Protein AF-A0A8T1TXN9-F1 (afdb_monomer_lite)

Secondary structure (DSSP, 8-state):
--TTEEEEE-SS--HHHHHHHHHHHHHHTTSTT----SS--EEEEEPTTPPPPPP--SS-HHHHHHHHHHHS----------STT------TTTTSS---------

Sequence (106 aa):
MDEFREQASVATLTPALAAIHQRVVNLVYINDEWVVDETSWHALRSYPGGADQAVYRDFPNFETARALLAHELVQASVFVALMNDTFLHVYPGSFGGPVEQTSRRT

pLDDT: mean 84.61, std 11.72, range [45.94, 95.19]

Foldseek 3Di:
DQPQKDKDFDQDQDPVNVVVQVVVVVVVVVDVPDDDDPRRDMDMGGHPPGDDDDDDDPDDLVRQVCCCVPPVDGDDDDDDDPDPPDDDDDDPPPSDDDDPPDDDDD

Structure (mmCIF, N/CA/C/O backbone):
data_AF-A0A8T1TXN9-F1
#
_entry.id   AF-A0A8T1TXN9-F1
#
loop_
_atom_site.group_PDB
_atom_site.id
_atom_site.type_symbol
_atom_site.label_atom_id
_atom_site.label_alt_id
_atom_site.label_comp_id
_atom_site.label_asym_id
_atom_site.label_entity_id
_atom_site.label_seq_id
_atom_site.pdbx_PDB_ins_code
_atom_site.Cartn_x
_atom_site.Cartn_y
_atom_site.Cartn_z
_atom_site.occupancy
_atom_site.B_iso_or_equiv
_atom_site.auth_seq_id
_atom_site.auth_comp_id
_atom_site.auth_asym_id
_atom_site.auth_atom_id
_atom_site.pdbx_PDB_model_num
ATOM 1 N N . MET A 1 1 ? 1.131 15.008 -16.755 1.00 62.56 1 MET A N 1
ATOM 2 C CA . MET A 1 1 ? 1.233 13.537 -16.743 1.00 62.56 1 MET A CA 1
ATOM 3 C C . MET A 1 1 ? 2.633 13.231 -16.261 1.00 62.56 1 MET A C 1
ATOM 5 O O . MET A 1 1 ? 3.551 13.870 -16.753 1.00 62.56 1 MET A O 1
ATOM 9 N N . ASP A 1 2 ? 2.775 12.405 -15.233 1.00 80.62 2 ASP A N 1
ATOM 10 C CA . ASP A 1 2 ? 4.084 12.020 -14.704 1.00 80.62 2 ASP A CA 1
ATOM 11 C C . ASP A 1 2 ? 4.666 10.949 -15.633 1.00 80.62 2 ASP A C 1
ATOM 13 O O . ASP A 1 2 ? 4.191 9.820 -15.642 1.00 80.62 2 ASP A O 1
ATOM 17 N N . GLU A 1 3 ? 5.608 11.326 -16.497 1.00 88.06 3 GLU A N 1
ATOM 18 C CA . GLU A 1 3 ? 6.165 10.423 -17.519 1.00 88.06 3 GLU A CA 1
ATOM 19 C C . GLU A 1 3 ? 7.009 9.290 -16.921 1.00 88.06 3 GLU A C 1
ATOM 21 O O . GLU A 1 3 ? 7.243 8.276 -17.576 1.00 88.06 3 GLU A O 1
ATOM 26 N N . PHE A 1 4 ? 7.414 9.432 -15.657 1.00 89.19 4 PHE A N 1
ATOM 27 C CA . PHE A 1 4 ? 8.189 8.434 -14.933 1.00 89.19 4 PHE A CA 1
ATOM 28 C C . PHE A 1 4 ? 7.320 7.543 -14.049 1.00 89.19 4 PHE A C 1
ATOM 30 O O . PHE A 1 4 ? 7.856 6.726 -13.298 1.00 89.19 4 PHE A O 1
ATOM 37 N N . ARG A 1 5 ? 5.989 7.659 -14.127 1.00 88.81 5 ARG A N 1
ATOM 38 C CA . ARG A 1 5 ? 5.086 6.871 -13.294 1.00 88.81 5 ARG A CA 1
ATOM 39 C C . ARG A 1 5 ? 3.811 6.465 -14.013 1.00 88.81 5 ARG A C 1
ATOM 41 O O . ARG A 1 5 ? 3.035 7.290 -14.486 1.00 88.81 5 ARG A O 1
ATOM 48 N N . GLU A 1 6 ? 3.542 5.171 -13.976 1.00 91.25 6 GLU A N 1
ATOM 49 C CA . GLU A 1 6 ? 2.276 4.585 -14.391 1.00 91.25 6 GLU A CA 1
ATOM 50 C C . GLU A 1 6 ? 1.476 4.130 -13.173 1.00 91.25 6 GLU A C 1
ATOM 52 O O . GLU A 1 6 ? 2.009 3.540 -12.230 1.00 91.25 6 GLU A O 1
ATOM 57 N N . GLN A 1 7 ? 0.171 4.381 -13.223 1.00 92.25 7 GLN A N 1
ATOM 58 C CA . GLN A 1 7 ? -0.786 3.894 -12.243 1.00 92.25 7 GLN A CA 1
ATOM 59 C C . GLN A 1 7 ? -2.019 3.357 -12.960 1.00 92.25 7 GLN A C 1
ATOM 61 O O . GLN A 1 7 ? -2.552 4.006 -13.861 1.00 92.25 7 GLN A O 1
ATOM 66 N N . ALA A 1 8 ? -2.494 2.195 -12.526 1.00 92.31 8 ALA A N 1
ATOM 67 C CA . ALA A 1 8 ? -3.721 1.593 -13.026 1.00 92.31 8 ALA A CA 1
ATOM 68 C C . ALA A 1 8 ? -4.531 0.987 -11.878 1.00 92.31 8 ALA A C 1
ATOM 70 O O . ALA A 1 8 ? -3.988 0.285 -11.025 1.00 92.31 8 ALA A O 1
ATOM 71 N N . SER A 1 9 ? -5.838 1.241 -11.867 1.00 93.94 9 SER A N 1
ATOM 72 C CA . SER A 1 9 ? -6.765 0.531 -10.984 1.00 93.94 9 SER A CA 1
ATOM 73 C C . SER A 1 9 ? -6.961 -0.901 -11.470 1.00 93.94 9 SER A C 1
ATOM 75 O O . SER A 1 9 ? -7.144 -1.145 -12.665 1.00 93.94 9 SER A O 1
ATOM 77 N N . VAL A 1 10 ? -6.952 -1.849 -10.541 1.00 91.62 10 VAL A N 1
ATOM 78 C CA . VAL A 1 10 ? -7.195 -3.262 -10.821 1.00 91.62 10 VAL A CA 1
ATOM 79 C C . VAL A 1 10 ? -8.685 -3.534 -10.648 1.00 91.62 10 VAL A C 1
ATOM 81 O O . VAL A 1 10 ? -9.175 -3.666 -9.536 1.00 91.62 10 VAL A O 1
ATOM 84 N N . ALA A 1 11 ? -9.413 -3.632 -11.759 1.00 88.12 11 ALA A N 1
ATOM 85 C CA . ALA A 1 11 ? -10.855 -3.897 -11.728 1.00 88.12 11 ALA A CA 1
ATOM 86 C C . ALA A 1 11 ? -11.205 -5.364 -11.416 1.00 88.12 11 ALA A C 1
ATOM 88 O O . ALA A 1 11 ? -12.323 -5.672 -11.014 1.00 88.12 11 ALA A O 1
ATOM 89 N N . THR A 1 12 ? -10.281 -6.296 -11.656 1.00 89.25 12 THR A N 1
ATOM 90 C CA . THR A 1 12 ? -10.494 -7.727 -11.410 1.00 89.25 12 THR A CA 1
ATOM 91 C C . THR A 1 12 ? -9.187 -8.369 -10.978 1.00 89.25 12 THR A C 1
ATOM 93 O O . THR A 1 12 ? -8.160 -8.213 -11.643 1.00 89.25 12 THR A O 1
ATOM 96 N N . LEU A 1 13 ? -9.225 -9.105 -9.868 1.00 89.56 13 LEU A N 1
ATOM 97 C CA . LEU A 1 13 ? -8.052 -9.790 -9.345 1.00 89.56 13 LEU A CA 1
ATOM 98 C C . LEU A 1 13 ? -7.686 -10.972 -10.248 1.00 89.56 13 LEU A C 1
ATOM 100 O O . LEU A 1 13 ? -8.438 -11.933 -10.405 1.00 89.56 13 LEU A O 1
ATOM 104 N N . THR A 1 14 ? -6.492 -10.9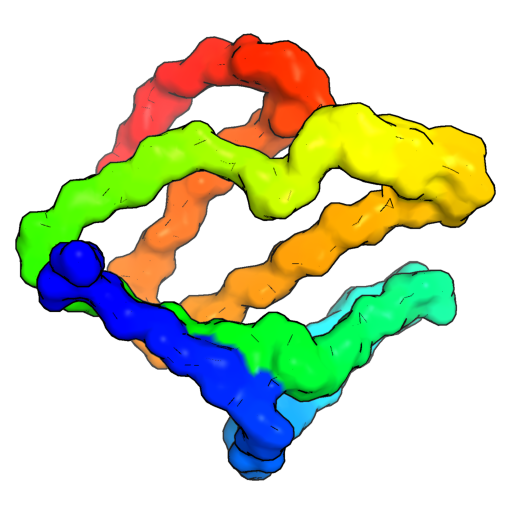12 -10.831 1.00 91.38 14 THR A N 1
ATOM 105 C CA . THR A 1 14 ? -5.877 -12.080 -11.468 1.00 91.38 14 THR A CA 1
ATOM 106 C C . THR A 1 14 ? -5.534 -13.127 -10.401 1.00 91.38 14 THR A C 1
ATOM 108 O O . THR A 1 14 ? -5.392 -12.771 -9.230 1.00 91.38 14 THR A O 1
ATOM 111 N N . PRO A 1 15 ? -5.316 -14.408 -10.754 1.00 95.19 15 PRO A N 1
ATOM 112 C CA . PRO A 1 15 ? -4.969 -15.436 -9.766 1.00 95.19 15 PRO A CA 1
ATOM 113 C C . PRO A 1 15 ? -3.760 -15.078 -8.887 1.00 95.19 15 PRO A C 1
ATOM 115 O O . PRO A 1 15 ? -3.749 -15.365 -7.692 1.00 95.19 15 PRO A O 1
ATOM 118 N N . ALA A 1 16 ? -2.756 -14.405 -9.459 1.00 91.94 16 ALA A N 1
ATOM 119 C CA . ALA A 1 16 ? -1.588 -13.946 -8.714 1.00 91.94 16 ALA A CA 1
ATOM 120 C C . ALA A 1 16 ? -1.944 -12.845 -7.699 1.00 91.94 16 ALA A C 1
ATOM 122 O O . ALA A 1 16 ? -1.537 -12.923 -6.540 1.00 91.94 16 ALA A O 1
ATOM 123 N N . LEU A 1 17 ? -2.739 -11.849 -8.107 1.00 92.25 17 LEU A N 1
ATOM 124 C CA . LEU A 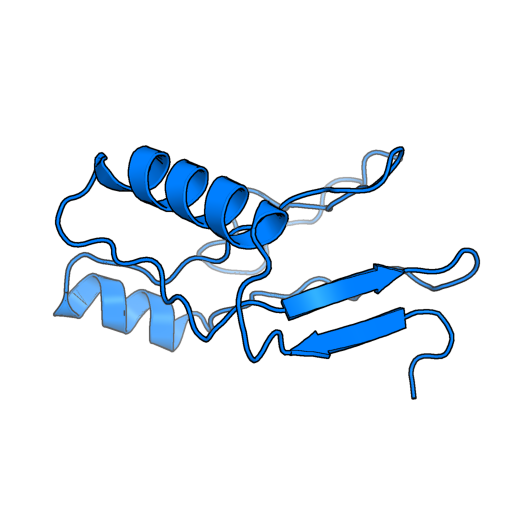1 17 ? -3.189 -10.781 -7.211 1.00 92.25 17 LEU A CA 1
ATOM 125 C C . LEU A 1 17 ? -4.161 -11.296 -6.147 1.00 92.25 17 LEU A C 1
ATOM 127 O O . LEU A 1 17 ? -4.062 -10.875 -5.003 1.00 92.25 17 LEU A O 1
ATOM 131 N N . ALA A 1 18 ? -5.023 -12.259 -6.475 1.00 94.44 18 ALA A N 1
ATOM 132 C CA . ALA A 1 18 ? -5.895 -12.918 -5.505 1.00 94.44 18 ALA A CA 1
ATOM 133 C C . ALA A 1 18 ? -5.086 -13.653 -4.419 1.00 94.44 18 ALA A C 1
ATOM 135 O O . ALA A 1 18 ? -5.410 -13.572 -3.235 1.00 94.44 18 ALA A O 1
ATOM 136 N N . ALA A 1 19 ? -3.983 -14.314 -4.789 1.00 95.12 19 ALA A N 1
ATOM 137 C CA . ALA A 1 19 ? -3.094 -14.952 -3.819 1.00 95.12 19 ALA A CA 1
ATOM 138 C C . ALA A 1 19 ? -2.391 -13.933 -2.902 1.00 95.12 19 ALA A C 1
ATOM 140 O O . ALA A 1 19 ? -2.216 -14.198 -1.712 1.00 95.12 19 ALA A O 1
ATOM 141 N N . ILE A 1 20 ? -1.994 -12.772 -3.434 1.00 94.50 20 ILE A N 1
ATOM 142 C CA . ILE A 1 20 ? -1.442 -11.665 -2.636 1.00 94.50 20 ILE A CA 1
ATOM 143 C C . ILE A 1 20 ? -2.518 -11.102 -1.705 1.00 94.50 20 ILE A C 1
ATOM 145 O O . ILE A 1 20 ? -2.274 -10.990 -0.506 1.00 94.50 20 ILE A O 1
ATOM 149 N N . HIS A 1 21 ? -3.710 -10.820 -2.230 1.00 94.69 21 HIS A N 1
ATOM 150 C CA . HIS A 1 21 ? -4.854 -10.333 -1.466 1.00 94.69 21 HIS A CA 1
ATOM 151 C C . HIS A 1 21 ? -5.142 -11.245 -0.270 1.00 94.69 21 HIS A C 1
ATOM 153 O O . HIS A 1 21 ? -5.158 -10.776 0.865 1.00 94.69 21 HIS A O 1
ATOM 159 N N . GLN A 1 22 ? -5.247 -12.560 -0.488 1.00 95.12 22 GLN A N 1
ATOM 160 C CA . GLN A 1 22 ? -5.504 -13.511 0.594 1.00 95.12 22 GLN A CA 1
ATOM 161 C C . GLN A 1 22 ? -4.396 -13.511 1.656 1.00 95.12 22 GLN A C 1
ATOM 163 O O . GLN A 1 22 ? -4.675 -13.649 2.846 1.00 95.12 22 GLN A O 1
ATOM 168 N N . ARG A 1 23 ? -3.128 -13.340 1.257 1.00 95.12 23 ARG A N 1
ATOM 169 C CA . ARG A 1 23 ? -2.018 -13.211 2.216 1.00 95.12 23 ARG A CA 1
ATOM 170 C C . ARG A 1 23 ? -2.148 -11.947 3.062 1.00 95.12 23 ARG A C 1
ATOM 172 O O . ARG A 1 23 ? -1.885 -12.018 4.258 1.00 95.12 23 ARG A O 1
ATOM 179 N N . VAL A 1 24 ? -2.555 -10.827 2.463 1.00 94.12 24 VAL A N 1
ATOM 180 C CA . VAL A 1 24 ? -2.791 -9.570 3.188 1.00 94.12 24 VAL A CA 1
ATOM 181 C C . VAL A 1 24 ? -3.976 -9.714 4.140 1.00 94.12 24 VAL A C 1
ATOM 183 O O . VAL A 1 24 ? -3.819 -9.392 5.312 1.00 94.12 24 VAL A O 1
ATOM 186 N N . VAL A 1 25 ? -5.103 -10.279 3.689 1.00 94.00 25 VAL A N 1
ATOM 187 C CA . VAL A 1 25 ? -6.275 -10.581 4.535 1.00 94.00 25 VAL A CA 1
ATOM 188 C C . VAL A 1 25 ? -5.870 -11.405 5.754 1.00 94.00 25 VAL A C 1
ATOM 190 O O . VAL A 1 25 ? -6.162 -11.028 6.884 1.00 94.00 25 VAL A O 1
ATOM 193 N N . ASN A 1 26 ? -5.125 -12.491 5.544 1.00 94.00 26 ASN A N 1
ATOM 194 C CA . ASN A 1 26 ? -4.677 -13.350 6.639 1.00 94.00 26 ASN A CA 1
ATOM 195 C C . ASN A 1 26 ? -3.740 -12.621 7.618 1.00 94.00 26 ASN A C 1
ATOM 197 O O . ASN A 1 26 ? -3.732 -12.945 8.801 1.00 94.00 26 ASN A O 1
ATOM 201 N N . LEU A 1 27 ? -2.937 -11.667 7.135 1.00 91.75 27 LEU A N 1
ATOM 202 C CA . LEU A 1 27 ? -2.030 -10.882 7.972 1.00 91.75 27 LEU A CA 1
ATOM 203 C C . LEU A 1 27 ? -2.791 -9.870 8.830 1.00 91.75 27 LEU A C 1
ATOM 205 O O . LEU A 1 27 ? -2.455 -9.699 9.999 1.00 91.75 27 LEU A O 1
ATOM 209 N N . VAL A 1 28 ? -3.808 -9.212 8.270 1.00 90.81 28 VAL A N 1
ATOM 210 C CA . VAL A 1 28 ? -4.592 -8.207 9.004 1.00 90.81 28 VAL A CA 1
ATOM 211 C C . VAL A 1 28 ? -5.650 -8.811 9.921 1.00 90.81 28 VAL A C 1
ATOM 213 O O . VAL A 1 28 ? -6.101 -8.125 10.829 1.00 90.81 28 VAL A O 1
ATOM 216 N N . TYR A 1 29 ? -5.959 -10.105 9.774 1.00 87.75 29 TYR A N 1
ATOM 217 C CA . TYR A 1 29 ? -6.890 -10.848 10.637 1.00 87.75 29 TYR A CA 1
ATOM 218 C C . TYR A 1 29 ? -6.473 -10.904 12.122 1.00 87.75 29 TYR A C 1
ATOM 220 O O . TYR A 1 29 ? -7.204 -11.413 12.965 1.00 87.75 29 TYR A O 1
ATOM 228 N N . ILE A 1 30 ? -5.299 -10.370 12.475 1.00 86.31 30 ILE A N 1
ATOM 229 C CA . ILE A 1 30 ? -4.940 -10.081 13.871 1.00 86.31 30 ILE A CA 1
ATOM 230 C C . ILE A 1 30 ? -5.924 -9.110 14.550 1.00 86.31 30 ILE A C 1
ATOM 232 O O . ILE A 1 30 ? -5.973 -9.071 15.777 1.00 86.31 30 ILE A O 1
ATOM 236 N N . ASN A 1 31 ? -6.673 -8.333 13.763 1.00 87.12 31 ASN A N 1
ATOM 237 C CA . ASN A 1 31 ? -7.788 -7.501 14.187 1.00 87.12 31 ASN A CA 1
ATOM 238 C C . ASN A 1 31 ? -9.013 -7.892 13.340 1.00 87.12 31 ASN A C 1
ATOM 240 O O . ASN A 1 31 ? -8.976 -7.811 12.113 1.00 87.12 31 ASN A O 1
ATOM 244 N N . ASP A 1 32 ? -10.078 -8.349 13.991 1.00 88.00 32 ASP A N 1
ATOM 245 C CA . ASP A 1 32 ? -11.307 -8.850 13.367 1.00 88.00 32 ASP A CA 1
ATOM 246 C C . ASP A 1 32 ? -12.186 -7.747 12.762 1.00 88.00 32 ASP A C 1
ATOM 248 O O . ASP A 1 32 ? -13.049 -8.031 11.930 1.00 88.00 32 ASP A O 1
ATOM 252 N N . GLU A 1 33 ? -11.935 -6.489 13.116 1.00 89.81 33 GLU A N 1
ATOM 253 C CA . GLU A 1 33 ? -12.610 -5.325 12.544 1.00 89.81 33 GLU A CA 1
ATOM 254 C C . GLU A 1 33 ? -11.921 -4.808 11.271 1.00 89.81 33 GLU A C 1
ATOM 256 O O . GLU A 1 33 ? -12.492 -3.998 10.535 1.00 89.81 33 GLU A O 1
ATOM 261 N N . TRP A 1 34 ? -10.694 -5.256 10.979 1.00 90.00 34 TRP A N 1
ATOM 262 C CA . TRP A 1 34 ? -9.978 -4.845 9.774 1.00 90.00 34 TRP A CA 1
ATOM 263 C C . TRP A 1 34 ? -10.488 -5.595 8.546 1.00 90.00 34 TRP A C 1
ATOM 265 O O . TRP A 1 34 ? -10.504 -6.823 8.487 1.00 90.00 34 TRP A O 1
ATOM 275 N N . VAL A 1 35 ? -10.834 -4.831 7.510 1.00 89.56 35 VAL A N 1
ATOM 276 C CA . VAL A 1 35 ? -11.298 -5.355 6.223 1.00 89.56 35 VAL A CA 1
ATOM 277 C C . VAL A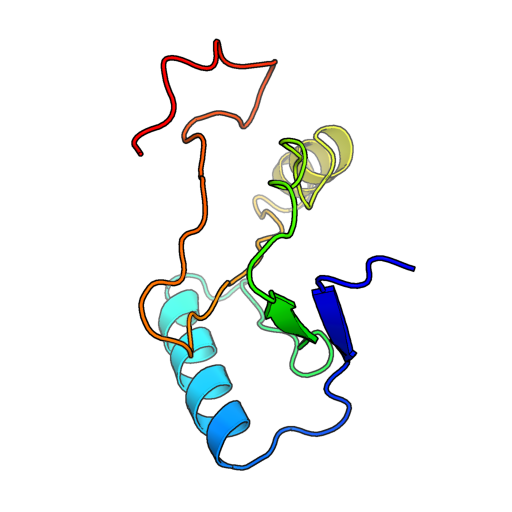 1 35 ? -10.362 -4.885 5.118 1.00 89.56 35 VAL A C 1
ATOM 279 O O . VAL A 1 35 ? -10.047 -3.700 5.015 1.00 89.56 35 VAL A O 1
ATOM 282 N N . VAL A 1 36 ? -9.930 -5.819 4.271 1.00 91.56 36 VAL A N 1
ATOM 283 C CA . VAL A 1 36 ? -9.187 -5.506 3.046 1.00 91.56 36 VAL A CA 1
ATOM 284 C C . VAL A 1 36 ? -10.183 -5.399 1.904 1.00 91.56 36 VAL A C 1
ATOM 286 O O . VAL A 1 36 ? -10.812 -6.386 1.532 1.00 91.56 36 VAL A O 1
ATOM 289 N N . ASP A 1 37 ? -10.314 -4.209 1.333 1.00 89.38 37 ASP A N 1
ATOM 290 C CA . ASP A 1 37 ? -11.170 -3.994 0.171 1.00 89.38 37 ASP A CA 1
ATOM 291 C C . ASP A 1 37 ? -10.533 -4.614 -1.088 1.00 89.38 37 ASP A C 1
ATOM 293 O O . ASP A 1 37 ? -9.395 -4.316 -1.461 1.00 89.38 37 ASP A O 1
ATOM 297 N N . GLU A 1 38 ? -11.264 -5.512 -1.745 1.00 85.94 38 GLU A N 1
ATOM 298 C CA . GLU A 1 38 ? -10.835 -6.182 -2.976 1.00 85.94 38 GLU A CA 1
ATOM 299 C C . GLU A 1 38 ? -10.870 -5.268 -4.209 1.00 85.94 38 GLU A C 1
ATOM 301 O O . GLU A 1 38 ? -10.212 -5.559 -5.209 1.00 85.94 38 GLU A O 1
ATOM 306 N N . THR A 1 39 ? -11.583 -4.142 -4.136 1.00 87.50 39 THR A N 1
ATOM 307 C CA . THR A 1 39 ? -11.786 -3.205 -5.250 1.00 87.50 39 THR A CA 1
ATOM 308 C C . THR A 1 39 ? -10.808 -2.028 -5.255 1.00 87.50 39 THR A C 1
ATOM 310 O O . THR A 1 39 ? -10.712 -1.309 -6.249 1.00 87.50 39 THR A O 1
ATOM 313 N N . SER A 1 40 ? -10.036 -1.851 -4.180 1.00 89.56 40 SER A N 1
ATOM 314 C CA . SER A 1 40 ? -9.123 -0.714 -3.985 1.00 89.56 40 SER A CA 1
ATOM 315 C C . SER A 1 40 ? -7.673 -0.990 -4.406 1.00 89.56 40 SER A C 1
ATOM 317 O O . SER A 1 40 ? -6.755 -0.238 -4.072 1.00 89.56 40 SER A O 1
ATOM 319 N N . TRP A 1 41 ? -7.435 -2.064 -5.163 1.00 93.44 41 TRP A N 1
ATOM 320 C CA . TRP A 1 41 ? -6.092 -2.401 -5.628 1.00 93.44 41 TRP A CA 1
ATOM 321 C C . TRP A 1 41 ? -5.642 -1.491 -6.770 1.00 93.44 41 TRP A C 1
ATOM 323 O O . TRP A 1 41 ? -6.298 -1.369 -7.808 1.00 93.44 41 TRP A O 1
ATOM 333 N N . HIS A 1 42 ? -4.452 -0.918 -6.608 1.00 93.38 42 HIS A N 1
ATOM 334 C CA . HIS A 1 42 ? -3.780 -0.137 -7.637 1.00 93.38 42 HIS A CA 1
ATOM 335 C C . HIS A 1 42 ? -2.413 -0.738 -7.945 1.00 93.38 42 HIS A C 1
ATOM 337 O O . HIS A 1 42 ? -1.619 -1.018 -7.048 1.00 93.38 42 HIS A O 1
ATOM 343 N N . ALA A 1 43 ? -2.128 -0.915 -9.232 1.00 92.50 43 ALA A N 1
ATOM 344 C CA . ALA A 1 43 ? -0.792 -1.217 -9.709 1.00 92.50 43 ALA A CA 1
ATOM 345 C C . ALA A 1 43 ? -0.046 0.097 -9.941 1.00 92.50 43 ALA A C 1
ATOM 347 O O . ALA A 1 43 ? -0.560 1.002 -10.601 1.00 92.50 43 ALA A O 1
ATOM 348 N N . LEU A 1 44 ? 1.165 0.180 -9.400 1.00 92.00 44 LEU A N 1
ATOM 349 C CA . LEU A 1 44 ? 2.061 1.318 -9.546 1.00 92.00 44 LEU A CA 1
ATOM 350 C C . LEU A 1 44 ? 3.364 0.836 -10.169 1.00 92.00 44 LEU A C 1
ATOM 352 O O . LEU A 1 44 ? 3.919 -0.182 -9.748 1.00 92.00 44 LEU A O 1
ATOM 356 N N . ARG A 1 45 ? 3.863 1.583 -11.150 1.00 90.44 45 ARG A N 1
ATOM 357 C CA . ARG A 1 45 ? 5.177 1.357 -11.743 1.00 90.44 45 ARG A CA 1
ATOM 358 C C . ARG A 1 45 ? 5.920 2.677 -11.857 1.00 90.44 45 ARG A C 1
ATOM 360 O O . ARG A 1 45 ? 5.432 3.604 -12.496 1.00 90.44 45 ARG A O 1
ATOM 367 N N . SER A 1 46 ? 7.113 2.724 -11.275 1.00 87.81 46 SER A N 1
ATOM 368 C CA . SER A 1 46 ? 8.038 3.850 -11.405 1.00 87.81 46 SER A CA 1
ATOM 369 C C . SER A 1 46 ? 9.138 3.508 -12.408 1.00 87.81 46 SER A C 1
ATOM 371 O O . SER A 1 46 ? 9.680 2.401 -12.392 1.00 87.81 46 SER A O 1
ATOM 373 N N . TYR A 1 47 ? 9.471 4.455 -13.278 1.00 87.00 47 TYR A N 1
ATOM 374 C CA . TYR A 1 47 ? 10.556 4.356 -14.248 1.00 87.00 47 TYR A CA 1
ATOM 375 C C . TYR A 1 47 ? 11.800 5.120 -13.767 1.00 87.00 47 TYR A C 1
ATOM 377 O O . TYR A 1 47 ? 11.676 6.114 -13.047 1.00 87.00 47 TYR A O 1
ATOM 385 N N . PRO A 1 48 ? 13.012 4.692 -14.169 1.00 86.06 48 PRO A N 1
ATOM 386 C CA . PRO A 1 48 ? 14.238 5.421 -13.855 1.00 86.06 48 PRO A CA 1
ATOM 387 C C . PRO A 1 48 ? 14.212 6.864 -14.376 1.00 86.06 48 PRO A C 1
ATOM 389 O O . PRO A 1 48 ? 13.704 7.122 -15.464 1.00 86.06 48 PRO A O 1
ATOM 392 N N . GLY A 1 49 ? 14.820 7.786 -13.625 1.00 86.19 49 GLY A N 1
ATOM 393 C CA . GLY A 1 49 ? 14.919 9.206 -13.991 1.00 86.19 49 GLY A CA 1
ATOM 394 C C . GLY A 1 49 ? 13.826 10.101 -13.400 1.00 86.19 49 GLY A C 1
ATOM 395 O O . GLY A 1 49 ? 13.954 11.321 -13.473 1.00 86.19 49 GLY A O 1
ATOM 396 N N . GLY A 1 50 ? 12.803 9.515 -12.767 1.00 84.75 50 GLY A N 1
ATOM 397 C CA . GLY A 1 50 ? 11.789 10.257 -12.021 1.00 84.75 50 GLY A CA 1
ATOM 398 C C . GLY A 1 50 ? 12.333 10.881 -10.736 1.00 84.75 50 GLY A C 1
ATOM 399 O O . GLY A 1 50 ? 13.231 10.337 -10.094 1.00 84.75 50 GLY A O 1
ATOM 400 N N . ALA A 1 51 ? 11.771 12.027 -10.356 1.00 85.31 51 ALA A N 1
ATOM 401 C CA . ALA A 1 51 ? 12.036 12.635 -9.058 1.00 85.31 51 ALA A CA 1
ATOM 402 C C . ALA A 1 51 ? 11.278 11.898 -7.943 1.00 85.31 51 ALA A C 1
ATOM 404 O O . ALA A 1 51 ? 10.182 11.379 -8.163 1.00 85.31 51 ALA A O 1
ATOM 405 N N . ASP A 1 52 ? 11.831 11.916 -6.728 1.00 84.69 52 ASP A N 1
ATOM 406 C CA . ASP A 1 52 ? 11.125 11.406 -5.553 1.00 84.69 52 ASP A CA 1
ATOM 407 C C . ASP A 1 52 ? 9.801 12.147 -5.352 1.00 84.69 52 ASP A C 1
ATOM 409 O O . ASP A 1 52 ? 9.726 13.376 -5.471 1.00 84.69 52 ASP A O 1
ATOM 413 N N . GLN A 1 53 ? 8.760 11.410 -4.961 1.00 84.94 53 GLN A N 1
ATOM 414 C CA . GLN A 1 53 ? 7.523 12.040 -4.520 1.00 84.94 53 GLN A CA 1
ATOM 415 C C . GLN A 1 53 ? 7.775 12.894 -3.270 1.00 84.94 53 GLN A C 1
ATOM 417 O O . GLN A 1 53 ? 8.506 12.502 -2.356 1.00 84.94 53 GLN A O 1
ATOM 422 N N . ALA A 1 54 ? 7.125 14.060 -3.212 1.00 86.56 54 ALA A N 1
ATOM 423 C CA . ALA A 1 54 ? 7.080 14.853 -1.991 1.00 86.56 54 ALA A CA 1
ATOM 424 C C . ALA A 1 54 ? 6.482 14.020 -0.849 1.00 86.56 54 ALA A C 1
ATOM 426 O O . ALA A 1 54 ? 5.576 13.221 -1.072 1.00 86.56 54 ALA A O 1
ATOM 427 N N . VAL A 1 55 ? 6.974 14.220 0.374 1.00 87.00 55 VAL A N 1
ATOM 428 C CA . VAL A 1 55 ? 6.469 13.504 1.552 1.00 87.00 55 VAL A CA 1
ATOM 429 C C . VAL A 1 55 ? 5.007 13.878 1.788 1.00 87.00 55 VAL A C 1
ATOM 431 O O . VAL A 1 55 ? 4.676 15.059 1.890 1.00 87.00 55 VAL A O 1
ATOM 434 N N . TYR A 1 56 ? 4.141 12.873 1.906 1.00 87.00 56 TYR A N 1
ATOM 435 C CA . TYR A 1 56 ? 2.714 13.048 2.160 1.00 87.00 56 TYR A CA 1
ATOM 436 C C . TYR A 1 56 ? 2.171 11.931 3.058 1.00 87.00 56 TYR A C 1
ATOM 438 O O . TYR A 1 56 ? 2.882 10.983 3.395 1.00 87.00 56 TYR A O 1
ATOM 446 N N . ARG A 1 57 ? 0.915 12.084 3.484 1.00 86.06 57 ARG A N 1
ATOM 447 C CA . ARG A 1 57 ? 0.134 11.053 4.175 1.00 86.06 57 ARG A CA 1
ATOM 448 C C . ARG A 1 57 ? -1.038 10.688 3.278 1.00 86.06 57 ARG A C 1
ATOM 450 O O . ARG A 1 57 ? -1.682 11.597 2.758 1.00 86.06 57 ARG A O 1
ATOM 457 N N . ASP A 1 58 ? -1.319 9.397 3.147 1.00 88.31 58 ASP A N 1
ATOM 458 C CA . ASP A 1 58 ? -2.472 8.918 2.373 1.00 88.31 58 ASP A CA 1
ATOM 459 C C . ASP A 1 58 ? -3.793 9.389 2.998 1.00 88.31 58 ASP A C 1
ATOM 461 O O . ASP A 1 58 ? -4.716 9.774 2.286 1.00 88.31 58 ASP A O 1
ATOM 465 N N . PHE A 1 59 ? -3.845 9.427 4.335 1.00 87.94 59 PHE A N 1
ATOM 466 C CA . PHE A 1 59 ? -5.013 9.849 5.106 1.00 87.94 59 PHE A CA 1
ATOM 467 C C . PHE A 1 59 ? -4.732 11.164 5.857 1.00 87.94 59 PHE A C 1
ATOM 469 O O . PHE A 1 59 ? -3.738 11.258 6.592 1.00 87.94 59 PHE A O 1
ATOM 476 N N . PRO A 1 60 ? -5.584 12.194 5.708 1.00 85.50 60 PRO A N 1
ATOM 477 C CA . PRO A 1 60 ? -5.475 13.442 6.456 1.00 85.50 60 PRO A CA 1
ATOM 478 C C . PRO A 1 60 ? -5.613 13.253 7.973 1.00 85.50 60 PRO A C 1
ATOM 480 O O . PRO A 1 60 ? -6.424 12.463 8.449 1.00 85.50 60 PRO A O 1
ATOM 483 N N . ASN A 1 61 ? -4.913 14.080 8.758 1.00 85.19 61 ASN A N 1
ATOM 484 C CA . ASN A 1 61 ? -4.908 13.994 10.230 1.00 85.19 61 ASN A CA 1
ATOM 485 C C . ASN A 1 61 ? -6.300 14.051 10.852 1.00 85.19 61 ASN A C 1
ATOM 487 O O . ASN A 1 61 ? -6.571 13.355 11.825 1.00 85.19 61 ASN A O 1
ATOM 491 N N . PHE A 1 62 ? -7.163 14.909 10.308 1.00 86.06 62 PHE A N 1
ATOM 492 C CA . PHE A 1 62 ? -8.523 15.057 10.803 1.00 86.06 62 PHE A CA 1
ATOM 493 C C . PHE A 1 62 ? -9.339 13.777 10.592 1.00 86.06 62 PHE A C 1
ATOM 495 O O . PHE A 1 62 ? -10.063 13.363 11.492 1.00 86.06 62 PHE A O 1
ATOM 502 N N . GLU A 1 63 ? -9.191 13.128 9.435 1.00 85.75 63 GLU A N 1
ATOM 503 C CA . GLU A 1 63 ? -9.887 11.879 9.123 1.00 85.75 63 GLU A CA 1
ATOM 504 C C . GLU A 1 63 ? -9.388 10.741 10.010 1.00 85.75 63 GLU A C 1
ATOM 506 O O . GLU A 1 63 ? -10.205 10.063 10.631 1.00 85.75 63 GLU A O 1
ATOM 511 N N . THR A 1 64 ? -8.068 10.612 10.172 1.00 86.56 64 THR A N 1
ATOM 512 C CA . THR A 1 64 ? -7.457 9.615 11.060 1.00 86.56 64 THR A CA 1
ATOM 513 C C . THR A 1 64 ? -7.866 9.820 12.518 1.00 86.56 64 THR A C 1
ATOM 515 O O . THR A 1 64 ? -8.261 8.867 13.182 1.00 86.56 64 THR A O 1
ATOM 518 N N . ALA A 1 65 ? -7.825 11.057 13.028 1.00 87.50 65 ALA A N 1
ATOM 519 C CA . ALA A 1 65 ? -8.226 11.359 14.403 1.00 87.50 65 ALA A CA 1
ATOM 520 C C . ALA A 1 65 ? -9.719 11.097 14.632 1.00 87.50 65 ALA A C 1
ATOM 522 O O . ALA A 1 65 ? -10.098 10.548 15.663 1.00 87.50 65 ALA A O 1
ATOM 523 N N . ARG A 1 66 ? -10.572 11.455 13.664 1.00 88.56 66 ARG A N 1
ATOM 524 C CA . ARG A 1 66 ? -12.008 11.172 13.727 1.00 88.56 66 ARG A CA 1
ATOM 525 C C . ARG A 1 66 ? -12.278 9.669 13.731 1.00 88.56 66 ARG A C 1
ATOM 527 O O . ARG A 1 66 ? -13.081 9.229 14.543 1.00 88.56 66 ARG A O 1
ATOM 534 N N . ALA A 1 67 ? -11.626 8.905 12.854 1.00 87.00 67 ALA A N 1
ATOM 535 C CA . ALA A 1 67 ? -11.776 7.452 12.795 1.00 87.00 67 ALA A CA 1
ATOM 536 C C . ALA A 1 67 ? -11.356 6.801 14.119 1.00 87.00 67 ALA A C 1
ATOM 538 O O . ALA A 1 67 ? -12.117 6.021 14.684 1.00 87.00 67 ALA A O 1
ATOM 539 N N . LEU A 1 68 ? -10.219 7.227 14.677 1.00 87.69 68 LEU A N 1
ATOM 540 C CA . LEU A 1 68 ? -9.729 6.721 15.954 1.00 87.69 68 LEU A CA 1
ATOM 541 C C . LEU A 1 68 ? -10.685 7.040 17.115 1.00 87.69 68 LEU A C 1
ATOM 543 O O . LEU A 1 68 ? -10.951 6.176 17.938 1.00 87.69 68 LEU A O 1
ATOM 547 N N . LEU A 1 69 ? -11.221 8.263 17.186 1.00 89.94 69 LEU A N 1
ATOM 548 C CA . LEU A 1 69 ? -12.134 8.665 18.265 1.00 89.94 69 LEU A CA 1
ATOM 549 C C . LEU A 1 69 ? -13.525 8.030 18.155 1.00 89.94 69 LEU A C 1
ATOM 551 O O . LEU A 1 69 ? -14.168 7.804 19.175 1.00 89.94 69 LEU A O 1
ATOM 555 N N . ALA A 1 70 ? -14.018 7.811 16.935 1.00 90.19 70 ALA A N 1
ATOM 556 C CA . ALA A 1 70 ? -15.370 7.304 16.703 1.00 90.19 70 ALA A CA 1
ATOM 557 C C . ALA A 1 70 ? -15.443 5.773 16.652 1.00 90.19 70 ALA A C 1
ATOM 559 O O . ALA A 1 70 ? -16.486 5.209 16.979 1.00 90.19 70 ALA A O 1
ATOM 560 N N . HIS A 1 71 ? -14.370 5.119 16.207 1.00 86.62 71 HIS A N 1
ATOM 561 C CA . HIS A 1 71 ? -14.366 3.693 15.885 1.00 86.62 71 HIS A CA 1
ATOM 562 C C . HIS A 1 71 ? -13.204 2.926 16.516 1.00 86.62 71 HIS A C 1
ATOM 564 O O . HIS A 1 71 ? -13.126 1.732 16.291 1.00 86.62 71 HIS A O 1
ATOM 570 N N . GLU A 1 72 ? -12.282 3.583 17.233 1.00 88.12 72 GLU A N 1
ATOM 571 C CA . GLU A 1 72 ? -11.039 2.967 17.743 1.00 88.12 72 GLU A CA 1
ATOM 572 C C . GLU A 1 72 ? -10.189 2.287 16.645 1.00 88.12 72 GLU A C 1
ATOM 574 O O . GLU A 1 72 ? -9.273 1.512 16.917 1.00 88.12 72 GLU A O 1
ATOM 579 N N . LEU A 1 73 ? -10.437 2.656 15.383 1.00 86.19 73 LEU A N 1
ATOM 580 C CA . LEU A 1 73 ? -9.831 2.092 14.182 1.00 86.19 73 LEU A CA 1
ATOM 581 C C . LEU A 1 73 ? -9.248 3.193 13.301 1.00 86.19 73 LEU A C 1
ATOM 583 O O . LEU A 1 73 ? -9.700 4.339 13.302 1.00 86.19 73 LEU A O 1
ATOM 587 N N . VAL A 1 74 ? -8.247 2.830 12.504 1.00 86.44 74 VAL A N 1
ATOM 588 C CA . VAL A 1 74 ? -7.620 3.726 11.528 1.00 86.44 74 VAL A CA 1
ATOM 589 C C . VAL A 1 74 ? -7.610 3.080 10.153 1.00 86.44 74 VAL A C 1
ATOM 591 O O . VAL A 1 74 ? -7.474 1.866 10.023 1.00 86.44 74 VAL A O 1
ATOM 594 N N . GLN A 1 75 ? -7.726 3.908 9.119 1.00 87.94 75 GLN A N 1
ATOM 595 C CA . GLN A 1 75 ? -7.471 3.468 7.754 1.00 87.94 75 GLN A CA 1
ATOM 596 C C . GLN A 1 75 ? -5.964 3.293 7.549 1.00 87.94 75 GLN A C 1
ATOM 598 O O . GLN A 1 75 ? -5.154 4.044 8.099 1.00 87.94 75 GLN A O 1
ATOM 603 N N . ALA A 1 76 ? -5.594 2.298 6.751 1.00 88.38 76 ALA A N 1
ATOM 604 C CA . ALA A 1 76 ? -4.210 1.992 6.436 1.00 88.38 76 ALA A CA 1
ATOM 605 C C . ALA A 1 76 ? -4.072 1.580 4.969 1.00 88.38 76 ALA A C 1
ATOM 607 O O . ALA A 1 76 ? -4.993 1.018 4.378 1.00 88.38 76 ALA A O 1
ATOM 608 N N . SER A 1 77 ? -2.892 1.838 4.410 1.00 91.12 77 SER A N 1
ATOM 609 C CA . SER A 1 77 ? -2.497 1.389 3.075 1.00 91.12 77 SER A CA 1
ATOM 610 C C . SER A 1 77 ? -1.507 0.236 3.198 1.00 91.12 77 SER A C 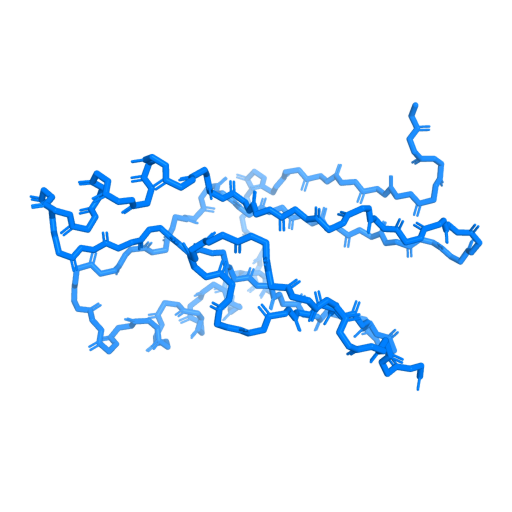1
ATOM 612 O O . SER A 1 77 ? -0.621 0.255 4.056 1.00 91.12 77 SER A O 1
ATOM 614 N N . VAL A 1 78 ? -1.614 -0.750 2.308 1.00 91.12 78 VAL A N 1
ATOM 615 C CA . VAL A 1 78 ? -0.638 -1.839 2.182 1.00 91.12 78 VAL A CA 1
ATOM 616 C C . VAL A 1 78 ? 0.106 -1.676 0.864 1.00 91.12 78 VAL A C 1
ATOM 618 O O . VAL A 1 78 ? -0.501 -1.669 -0.203 1.00 91.12 78 VAL A O 1
ATOM 621 N N . PHE A 1 79 ? 1.433 -1.584 0.938 1.00 91.69 79 PHE A N 1
ATOM 622 C CA . PHE A 1 79 ? 2.305 -1.551 -0.234 1.00 91.69 79 PHE A CA 1
ATOM 623 C C . PHE A 1 79 ? 2.996 -2.903 -0.402 1.00 91.69 79 PHE A C 1
ATOM 625 O O . PHE A 1 79 ? 3.633 -3.405 0.524 1.00 91.69 79 PHE A O 1
ATOM 632 N N . VAL A 1 80 ? 2.890 -3.482 -1.599 1.00 92.06 80 VAL A N 1
ATOM 633 C CA . VAL A 1 80 ? 3.533 -4.753 -1.953 1.00 92.06 80 VAL A CA 1
ATOM 634 C C . VAL A 1 80 ? 4.559 -4.488 -3.049 1.00 92.06 80 VAL A C 1
ATOM 636 O O . VAL A 1 80 ? 4.201 -4.172 -4.182 1.00 92.06 80 VAL A O 1
ATOM 639 N N . ALA A 1 81 ? 5.843 -4.614 -2.717 1.00 92.31 81 ALA A N 1
ATOM 640 C CA . ALA A 1 81 ? 6.916 -4.490 -3.696 1.00 92.31 81 ALA A CA 1
ATOM 641 C C . ALA A 1 81 ? 6.995 -5.765 -4.551 1.00 92.31 81 ALA A C 1
ATOM 643 O O . ALA A 1 81 ? 7.256 -6.852 -4.038 1.00 92.31 81 ALA A O 1
ATOM 644 N N . LEU A 1 82 ? 6.755 -5.623 -5.858 1.00 90.12 82 LEU A N 1
ATOM 645 C CA . LEU A 1 82 ? 6.810 -6.721 -6.836 1.00 90.12 82 LEU A CA 1
ATOM 646 C C . LEU A 1 82 ? 8.048 -6.657 -7.742 1.00 90.12 82 LEU A C 1
ATOM 648 O O . LEU A 1 82 ? 8.306 -7.588 -8.502 1.00 90.12 82 LEU A O 1
ATOM 652 N N . MET A 1 83 ? 8.800 -5.558 -7.677 1.00 88.12 83 MET A N 1
ATOM 653 C CA . MET A 1 83 ? 10.031 -5.340 -8.429 1.00 88.12 83 MET A CA 1
ATOM 654 C C . MET A 1 83 ? 11.213 -5.280 -7.463 1.00 88.12 83 MET A C 1
ATOM 656 O O . MET A 1 83 ? 11.102 -4.728 -6.366 1.00 88.12 83 MET A O 1
ATOM 660 N N . ASN A 1 84 ? 12.352 -5.826 -7.886 1.00 86.94 84 ASN A N 1
ATOM 661 C CA . ASN A 1 84 ? 13.606 -5.669 -7.150 1.00 86.94 84 ASN A CA 1
ATOM 662 C C . ASN A 1 84 ? 13.981 -4.185 -7.047 1.00 86.94 84 ASN A C 1
ATOM 664 O O . ASN A 1 84 ? 13.526 -3.374 -7.854 1.00 86.94 84 ASN A O 1
ATOM 668 N N . ASP A 1 85 ? 14.794 -3.850 -6.044 1.00 84.50 85 ASP A N 1
ATOM 669 C CA . ASP A 1 85 ? 15.327 -2.497 -5.833 1.00 84.50 85 ASP A CA 1
ATOM 670 C C . ASP A 1 85 ? 14.236 -1.407 -5.744 1.00 84.50 85 ASP A C 1
ATOM 672 O O . ASP A 1 85 ? 14.444 -0.252 -6.110 1.00 84.50 85 ASP A O 1
ATOM 676 N N . THR A 1 86 ? 13.048 -1.779 -5.249 1.00 85.25 86 THR A N 1
ATOM 677 C CA . THR A 1 86 ? 11.955 -0.840 -4.960 1.00 85.25 86 THR A CA 1
ATOM 678 C C . THR A 1 86 ? 12.099 -0.306 -3.541 1.00 85.25 86 THR A C 1
ATOM 680 O O . THR A 1 86 ? 12.043 -1.072 -2.577 1.00 85.25 86 THR A O 1
ATOM 683 N N . PHE A 1 87 ? 12.225 1.013 -3.406 1.00 84.06 87 PHE A N 1
ATOM 684 C CA . PHE A 1 87 ? 12.357 1.691 -2.119 1.00 84.06 87 PHE A CA 1
ATOM 685 C C . PHE A 1 87 ? 11.108 2.518 -1.808 1.00 84.06 87 PHE A C 1
ATOM 687 O O . PHE A 1 87 ? 10.619 3.268 -2.650 1.00 84.06 87 PHE A O 1
ATOM 694 N N . LEU A 1 88 ? 10.609 2.398 -0.576 1.00 87.25 88 LEU A N 1
ATOM 695 C CA . LEU A 1 88 ? 9.565 3.262 -0.029 1.00 87.25 88 LEU A CA 1
ATOM 696 C C . LEU A 1 88 ? 10.131 3.998 1.186 1.00 87.25 88 LEU A C 1
ATOM 698 O O . LEU A 1 88 ? 10.464 3.381 2.199 1.00 87.25 88 LEU A O 1
ATOM 702 N N . HIS A 1 89 ? 10.238 5.321 1.090 1.00 87.31 89 HIS A N 1
ATOM 703 C CA . HIS A 1 89 ? 10.705 6.146 2.198 1.00 87.31 89 HIS A CA 1
ATOM 704 C C . HIS A 1 89 ? 9.566 6.393 3.191 1.00 87.31 89 HIS A C 1
ATOM 706 O O . HIS A 1 89 ? 8.609 7.103 2.889 1.00 87.31 89 HIS A O 1
ATOM 712 N N . VAL A 1 90 ? 9.687 5.818 4.390 1.00 85.94 90 VAL A N 1
ATOM 713 C CA . VAL A 1 90 ? 8.714 5.971 5.480 1.00 85.94 90 VAL A CA 1
ATOM 714 C C . VAL A 1 90 ? 9.348 6.738 6.635 1.00 85.94 90 VAL A C 1
ATOM 716 O O . VAL A 1 90 ? 10.461 6.433 7.060 1.00 85.94 90 VAL A O 1
ATOM 719 N N . TYR A 1 91 ? 8.611 7.712 7.169 1.00 86.06 91 TYR A N 1
ATOM 720 C CA . TYR A 1 91 ? 9.005 8.503 8.335 1.00 86.06 91 TYR A CA 1
ATOM 721 C C . TYR A 1 91 ? 8.160 8.076 9.549 1.00 86.06 91 TYR A C 1
ATOM 723 O O . TYR A 1 91 ? 7.059 8.608 9.742 1.00 86.06 91 TYR A O 1
ATOM 731 N N . PRO A 1 92 ? 8.615 7.092 10.349 1.00 81.50 92 PRO A N 1
ATOM 732 C CA . PRO A 1 92 ? 7.831 6.541 11.453 1.00 81.50 92 PRO A CA 1
ATOM 733 C C . PRO A 1 92 ? 7.528 7.597 12.525 1.00 81.50 92 PRO A C 1
ATOM 735 O O . PRO A 1 92 ? 8.262 8.568 12.686 1.00 81.50 92 PRO A O 1
ATOM 738 N N . GLY A 1 93 ? 6.429 7.413 13.262 1.00 74.88 93 GLY A N 1
ATOM 739 C CA . GLY A 1 93 ? 6.021 8.330 14.337 1.00 74.88 93 GLY A CA 1
ATOM 740 C C . GLY A 1 93 ? 5.404 9.648 13.855 1.00 74.88 93 GLY A C 1
ATOM 741 O O . GLY A 1 93 ? 4.989 10.470 14.669 1.00 74.88 93 GLY A O 1
ATOM 742 N N . SER A 1 94 ? 5.262 9.835 12.542 1.00 74.62 94 SER A N 1
ATOM 743 C CA . SER A 1 94 ? 4.671 11.032 11.938 1.00 74.62 94 SER A CA 1
ATOM 744 C C . SER A 1 94 ? 3.136 11.021 11.958 1.00 74.62 94 SER A C 1
ATOM 746 O O . SER A 1 94 ? 2.514 11.359 10.961 1.00 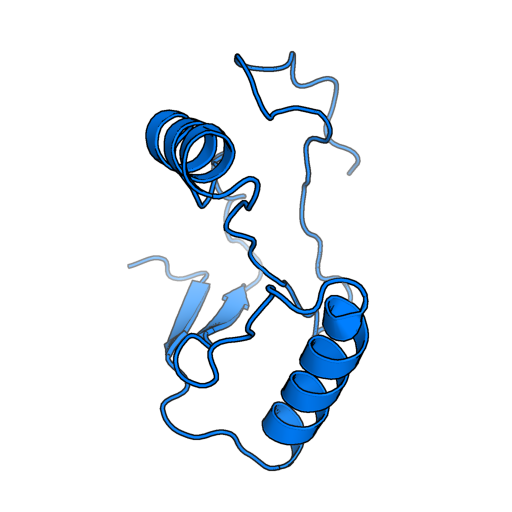74.62 94 SER A O 1
ATOM 748 N N . PHE A 1 95 ? 2.500 10.637 13.067 1.00 64.12 95 PHE A N 1
ATOM 749 C CA . PHE A 1 95 ? 1.033 10.677 13.210 1.00 64.12 95 PHE A CA 1
ATOM 750 C C . PHE A 1 95 ? 0.512 12.077 13.604 1.00 64.12 95 PHE A C 1
ATOM 752 O O . PHE A 1 95 ? -0.667 12.373 13.434 1.00 64.12 95 PHE A O 1
ATOM 759 N N . GLY A 1 96 ? 1.394 12.956 14.104 1.00 62.03 96 GLY A N 1
ATOM 760 C CA . GLY A 1 96 ? 1.082 14.306 14.599 1.00 62.03 96 GLY A CA 1
ATOM 761 C C . GLY A 1 96 ? 1.586 15.436 13.690 1.00 62.03 96 GLY A C 1
ATOM 762 O O . GLY A 1 96 ? 1.346 15.416 12.483 1.00 62.03 96 GLY A O 1
ATOM 763 N N . GLY A 1 97 ? 2.273 16.437 14.252 1.00 54.56 97 GLY A N 1
ATOM 764 C CA . GLY A 1 97 ? 2.893 17.538 13.494 1.00 54.56 97 GLY A CA 1
ATOM 765 C C . GLY A 1 97 ? 4.012 17.083 12.537 1.00 54.56 97 GLY A C 1
ATOM 766 O O . GLY A 1 97 ? 4.317 15.889 12.472 1.00 54.56 97 GLY A O 1
ATOM 767 N N . PRO A 1 98 ? 4.621 18.004 11.767 1.00 53.84 98 PRO A N 1
ATOM 768 C CA . PRO A 1 98 ? 5.780 17.680 10.942 1.00 53.84 98 PRO A CA 1
ATOM 769 C C . PRO A 1 98 ? 6.912 17.176 11.845 1.00 53.84 98 PRO A C 1
ATOM 771 O O . PRO A 1 98 ? 7.348 17.890 12.745 1.00 53.84 98 PRO A O 1
ATOM 774 N N . VAL A 1 99 ? 7.365 15.942 11.629 1.00 55.00 99 VAL A N 1
ATOM 775 C CA . VAL A 1 99 ? 8.573 15.420 12.278 1.00 55.00 99 VAL A CA 1
ATOM 776 C C . VAL A 1 99 ? 9.777 16.001 11.540 1.00 55.00 99 VAL A C 1
ATOM 778 O O . VAL A 1 99 ? 9.769 16.060 10.308 1.00 55.00 99 VAL A O 1
ATOM 781 N N . GLU A 1 100 ? 10.804 16.442 12.273 1.00 51.41 100 GLU A N 1
ATOM 782 C CA . GLU A 1 100 ? 12.080 16.832 11.669 1.00 51.41 100 GLU A CA 1
ATOM 783 C C . GLU A 1 100 ? 12.635 15.665 10.846 1.00 51.41 100 GLU A C 1
ATOM 785 O O . GLU A 1 100 ? 12.943 14.588 11.362 1.00 51.41 100 GLU A O 1
ATOM 790 N N . GLN A 1 101 ? 12.733 15.888 9.536 1.00 58.66 101 GLN A N 1
ATOM 791 C CA . GLN A 1 101 ? 13.210 14.913 8.563 1.00 58.66 101 GLN A CA 1
ATOM 792 C C . GLN A 1 101 ? 14.728 14.771 8.705 1.00 58.66 101 GLN A C 1
ATOM 794 O O . GLN A 1 101 ? 15.501 15.376 7.965 1.00 58.66 101 GLN A O 1
ATOM 799 N N . THR A 1 102 ? 15.178 13.992 9.683 1.00 53.62 102 THR A N 1
ATOM 800 C CA . THR A 1 102 ? 16.597 13.668 9.825 1.00 53.62 102 THR A CA 1
ATOM 801 C C . THR A 1 102 ? 16.989 12.651 8.754 1.00 53.62 102 THR A C 1
ATOM 803 O O . THR A 1 102 ? 16.599 11.491 8.798 1.00 53.62 102 THR A O 1
ATOM 806 N N . SER A 1 103 ? 17.722 13.163 7.761 1.00 52.19 103 SER A N 1
ATOM 807 C CA . SER A 1 103 ? 18.512 12.504 6.714 1.00 52.19 103 SER A CA 1
ATOM 808 C C . SER A 1 103 ? 17.951 11.223 6.085 1.00 52.19 103 SER A C 1
ATOM 810 O O . SER A 1 103 ? 17.960 10.141 6.671 1.00 52.19 103 SER A O 1
ATOM 812 N N . ARG A 1 104 ? 17.577 11.346 4.802 1.00 50.75 104 ARG A N 1
ATOM 813 C CA . ARG A 1 104 ? 17.294 10.224 3.896 1.00 50.75 104 ARG A CA 1
ATOM 814 C C . ARG A 1 104 ? 18.427 9.195 3.971 1.00 50.75 104 ARG A C 1
ATOM 816 O O . ARG A 1 104 ? 19.586 9.548 3.762 1.00 50.75 104 ARG A O 1
ATOM 823 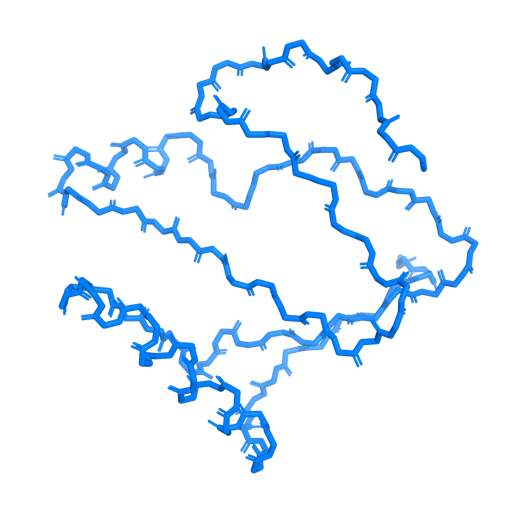N N . ARG A 1 105 ? 18.098 7.929 4.238 1.00 52.00 105 ARG A N 1
ATOM 824 C CA . ARG A 1 105 ? 19.016 6.826 3.934 1.00 52.00 105 ARG A CA 1
ATOM 825 C C . ARG A 1 105 ? 18.952 6.586 2.428 1.00 52.00 105 ARG A C 1
ATOM 827 O O . ARG A 1 105 ? 17.904 6.183 1.930 1.00 52.00 105 ARG A O 1
ATOM 834 N N . THR A 1 106 ? 20.040 6.955 1.759 1.00 45.94 106 THR A N 1
ATOM 835 C CA . THR A 1 106 ? 20.371 6.617 0.368 1.00 45.94 106 THR A CA 1
ATOM 836 C C . THR A 1 106 ? 20.776 5.161 0.252 1.00 45.94 106 THR A C 1
ATOM 838 O O . THR A 1 106 ? 21.504 4.714 1.172 1.00 45.94 106 THR A O 1
#

Radius of gyration: 16.14 Å; chains: 1; bounding box: 36×33×36 Å

Organism: NCBI:txid29920